Protein AF-A0A7X3YQV6-F1 (afdb_monomer)

Foldseek 3Di:
DPPLPPLDLVVLVVCVVVVNQLLDADPVRDGPLNSADPPRPCPPDPSSVVSVCSVVD

Secondary structure (DSSP, 8-state):
--SSS---HHHHHHHHHTT--TT---TTS--GGGGS-TT-TTTTSHHHHHHHGGG--

Sequence (57 aa):
MAAASSKTPEVVKALLNAGANPSAKTKEGKLPVELIPDDSPLRGTDVYWRLNEGRYR

Solvent-accessible surface area (backbone atoms only — not comparable to full-atom values): 3542 Å² total; per-residue (Å²): 135,76,68,84,79,51,78,45,61,64,59,57,41,50,43,48,72,73,65,52,65,40,57,49,57,47,98,85,68,44,37,60,52,76,70,57,56,92,87,38,80,37,64,91,37,73,58,38,53,57,25,50,49,27,79,80,112

Radius of gyration: 10.33 Å; Cα contacts (8 Å, |Δi|>4): 57; chains: 1; bounding box: 21×23×24 Å

Nearest PDB structures (foldseek):
  5h2a-assembly3_A  TM=5.844E-01  e=2.365E+00  Kluyveromyces lactis NRRL Y-1140
  5h2a-assembly3_B  TM=6.501E-01  e=5.039E+00  Kluyveromyces lactis NRRL Y-1140

Mean predicted aligned error: 5.64 Å

Structure (mmCIF, N/CA/C/O backbone):
data_AF-A0A7X3YQV6-F1
#
_entry.id   AF-A0A7X3YQV6-F1
#
loop_
_atom_site.group_PDB
_atom_site.id
_atom_site.type_symbol
_atom_site.label_atom_id
_atom_site.label_alt_id
_atom_site.label_comp_id
_atom_site.label_asym_id
_atom_site.label_entity_id
_atom_site.label_seq_id
_atom_site.pdbx_PDB_ins_code
_atom_site.Cartn_x
_atom_site.Cartn_y
_atom_site.Cartn_z
_atom_site.occupancy
_atom_site.B_iso_or_equiv
_atom_site.auth_seq_id
_atom_site.auth_comp_id
_atom_site.auth_asym_id
_atom_site.auth_atom_id
_atom_site.pdbx_PDB_model_num
ATOM 1 N N . MET A 1 1 ? 6.530 -3.709 11.205 1.00 46.59 1 MET A N 1
ATOM 2 C CA . MET A 1 1 ? 6.609 -3.561 9.733 1.00 46.59 1 MET A CA 1
ATOM 3 C C . MET A 1 1 ? 6.462 -4.941 9.102 1.00 46.59 1 MET A C 1
ATOM 5 O O . MET A 1 1 ? 7.466 -5.606 8.924 1.00 46.59 1 MET A O 1
ATOM 9 N N . ALA A 1 2 ? 5.240 -5.418 8.844 1.00 45.81 2 ALA A N 1
ATOM 10 C CA . ALA A 1 2 ? 5.037 -6.788 8.337 1.00 45.81 2 ALA A CA 1
ATOM 11 C C . ALA A 1 2 ? 4.588 -6.855 6.863 1.00 45.81 2 ALA A C 1
ATOM 13 O O . ALA A 1 2 ? 4.815 -7.864 6.211 1.00 45.81 2 ALA A O 1
ATOM 14 N N . ALA A 1 3 ? 4.025 -5.777 6.303 1.00 49.84 3 ALA A N 1
ATOM 15 C CA . ALA A 1 3 ? 3.551 -5.769 4.913 1.00 49.84 3 ALA A CA 1
ATOM 16 C C . ALA A 1 3 ? 4.590 -5.267 3.891 1.00 49.84 3 ALA A C 1
ATOM 18 O O . ALA A 1 3 ? 4.531 -5.649 2.732 1.00 49.84 3 ALA A O 1
ATOM 19 N N . ALA A 1 4 ? 5.559 -4.440 4.306 1.00 51.53 4 ALA A N 1
ATOM 20 C CA . ALA A 1 4 ? 6.514 -3.823 3.376 1.00 51.53 4 ALA A CA 1
ATOM 21 C C . ALA A 1 4 ? 7.549 -4.814 2.801 1.00 51.53 4 ALA A C 1
ATOM 23 O O . ALA A 1 4 ? 8.083 -4.581 1.721 1.00 51.53 4 ALA A O 1
ATOM 24 N N . SER A 1 5 ? 7.822 -5.919 3.506 1.00 49.44 5 SER A N 1
ATOM 25 C CA . SER A 1 5 ? 8.874 -6.876 3.122 1.00 49.44 5 SER A CA 1
ATOM 26 C C . SER A 1 5 ? 8.353 -8.121 2.399 1.00 49.44 5 SER A C 1
ATOM 28 O O . SER A 1 5 ? 9.131 -8.799 1.734 1.00 49.44 5 SER A O 1
ATOM 30 N N . SER A 1 6 ? 7.052 -8.420 2.480 1.00 52.19 6 SER A N 1
ATOM 31 C CA . SER A 1 6 ? 6.434 -9.444 1.630 1.00 52.19 6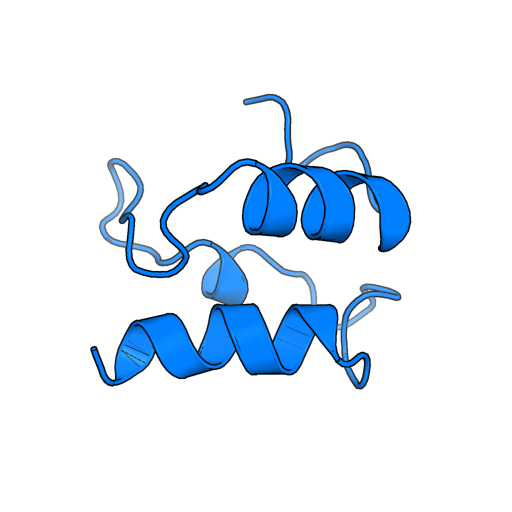 SER A CA 1
ATOM 32 C C . SER A 1 6 ? 5.975 -8.778 0.342 1.00 52.19 6 SER A C 1
ATOM 34 O O . SER A 1 6 ? 4.843 -8.320 0.2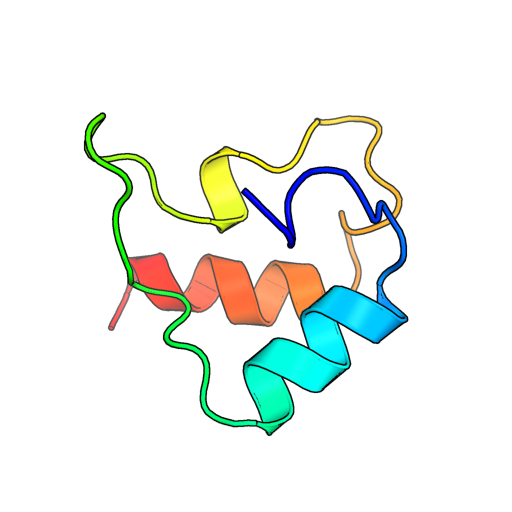37 1.00 52.19 6 SER A O 1
ATOM 36 N N . LYS A 1 7 ? 6.877 -8.708 -0.642 1.00 58.44 7 LYS A N 1
ATOM 37 C CA . LYS A 1 7 ? 6.632 -8.203 -2.008 1.00 58.44 7 LYS A CA 1
ATOM 38 C C . LYS A 1 7 ? 5.589 -9.023 -2.797 1.00 58.44 7 LYS A C 1
ATOM 40 O O . LYS A 1 7 ? 5.551 -8.933 -4.019 1.00 58.44 7 LYS A O 1
ATOM 45 N N . THR A 1 8 ? 4.784 -9.850 -2.138 1.00 69.81 8 THR A N 1
ATOM 46 C CA . THR A 1 8 ? 3.806 -10.728 -2.771 1.00 69.81 8 THR A CA 1
ATOM 47 C C . THR A 1 8 ? 2.437 -10.040 -2.796 1.00 69.81 8 THR A C 1
ATOM 49 O O . THR A 1 8 ? 1.888 -9.712 -1.735 1.00 69.81 8 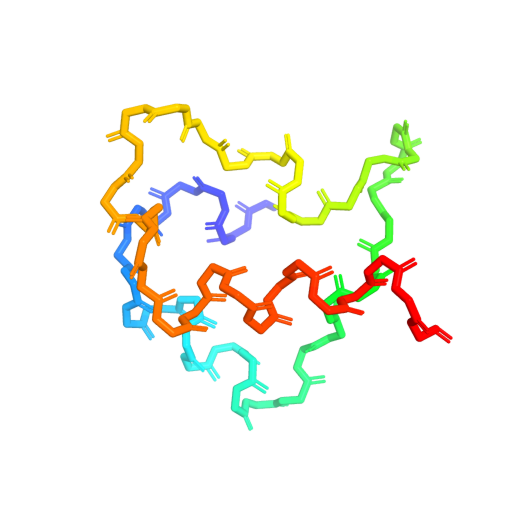THR A O 1
ATOM 52 N N . PRO A 1 9 ? 1.868 -9.794 -3.992 1.00 74.81 9 PRO A N 1
ATOM 53 C CA . PRO A 1 9 ? 0.510 -9.272 -4.161 1.00 74.81 9 PRO A CA 1
ATOM 54 C C . PRO A 1 9 ? -0.535 -9.973 -3.297 1.00 74.81 9 PRO A C 1
ATOM 56 O O . PRO A 1 9 ? -1.462 -9.337 -2.799 1.00 74.81 9 PRO A O 1
ATOM 59 N N . GLU A 1 10 ? -0.352 -11.262 -3.049 1.00 82.25 10 GLU A N 1
ATOM 60 C CA . GLU A 1 10 ? -1.257 -12.127 -2.305 1.00 82.25 10 GLU A CA 1
ATOM 61 C C . GLU A 1 10 ? -1.350 -11.734 -0.827 1.00 82.25 10 GLU A C 1
ATOM 63 O O . GLU A 1 10 ? -2.447 -11.705 -0.270 1.00 82.25 10 GLU A O 1
ATOM 68 N N . VAL A 1 11 ? -0.229 -11.372 -0.192 1.00 83.50 11 VAL A N 1
ATOM 69 C CA . VAL A 1 11 ? -0.207 -10.977 1.227 1.00 83.50 11 VAL A CA 1
ATOM 70 C C . VAL A 1 11 ? -0.901 -9.635 1.411 1.00 83.50 11 VAL A C 1
ATOM 72 O O . VAL A 1 11 ? -1.742 -9.474 2.295 1.00 83.50 11 VAL A O 1
ATOM 75 N N . VAL A 1 12 ? -0.595 -8.674 0.541 1.00 84.31 12 VAL A N 1
ATOM 76 C CA . VAL A 1 12 ? -1.219 -7.348 0.579 1.00 84.31 12 VAL A CA 1
ATOM 77 C C . VAL A 1 12 ? -2.723 -7.457 0.302 1.00 84.31 12 VAL A C 1
ATOM 79 O O . VAL A 1 12 ? -3.530 -6.843 1.001 1.00 84.31 12 VAL A O 1
ATOM 82 N N . LYS A 1 13 ? -3.122 -8.308 -0.650 1.00 86.31 13 LYS A N 1
ATOM 83 C CA . LYS A 1 13 ? -4.528 -8.609 -0.942 1.00 86.31 13 LYS A CA 1
ATOM 84 C C . LYS A 1 13 ? -5.248 -9.237 0.247 1.00 86.31 13 LYS A C 1
ATOM 86 O O . LYS A 1 13 ? -6.355 -8.809 0.570 1.00 86.31 13 LYS A O 1
ATOM 91 N N . ALA A 1 14 ? -4.630 -10.212 0.913 1.00 88.75 14 ALA A N 1
ATOM 92 C CA . ALA A 1 14 ? -5.193 -10.850 2.099 1.00 88.75 14 ALA A CA 1
ATOM 93 C C . ALA A 1 14 ? -5.407 -9.841 3.237 1.00 88.75 14 ALA A C 1
ATOM 95 O O . ALA A 1 14 ? -6.471 -9.836 3.851 1.00 88.75 14 ALA A O 1
ATOM 96 N N . LEU A 1 15 ? -4.452 -8.933 3.465 1.00 87.44 15 LEU A N 1
ATOM 97 C CA . LEU A 1 15 ? -4.578 -7.879 4.475 1.00 87.44 15 LEU A CA 1
ATOM 98 C C . LEU 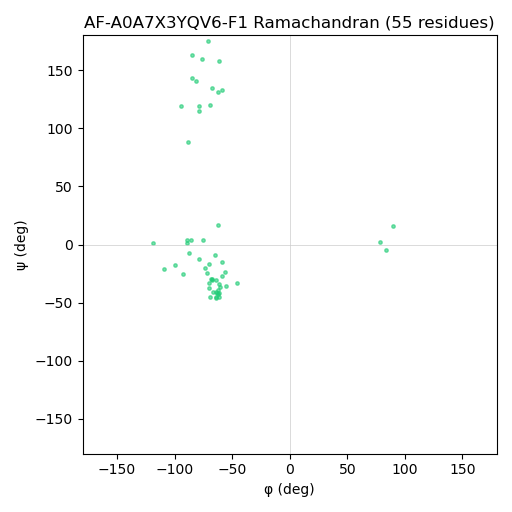A 1 15 ? -5.721 -6.909 4.157 1.00 87.44 15 LEU A C 1
ATOM 100 O O . LEU A 1 15 ? -6.530 -6.609 5.032 1.00 87.44 15 LEU A O 1
ATOM 104 N N . LEU A 1 16 ? -5.836 -6.452 2.908 1.00 87.25 16 LEU A N 1
ATOM 105 C CA . LEU A 1 16 ? -6.950 -5.595 2.489 1.00 87.25 16 LEU A CA 1
ATOM 106 C C . 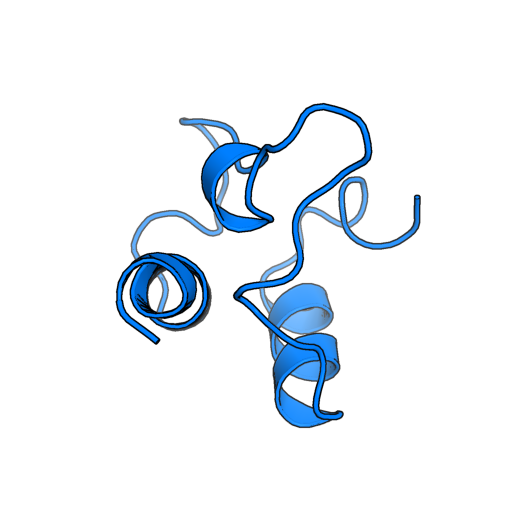LEU A 1 16 ? -8.302 -6.296 2.631 1.00 87.25 16 LEU A C 1
ATOM 108 O O . LEU A 1 16 ? -9.276 -5.679 3.052 1.00 87.25 16 LEU A O 1
ATOM 112 N N . ASN A 1 17 ? -8.368 -7.588 2.311 1.00 88.56 17 ASN A N 1
ATOM 113 C CA . ASN A 1 17 ? -9.582 -8.384 2.486 1.00 88.56 17 ASN A CA 1
ATOM 114 C C . ASN A 1 17 ? -9.924 -8.612 3.966 1.00 88.56 17 ASN A C 1
ATOM 116 O O . ASN A 1 17 ? -11.098 -8.697 4.304 1.00 88.5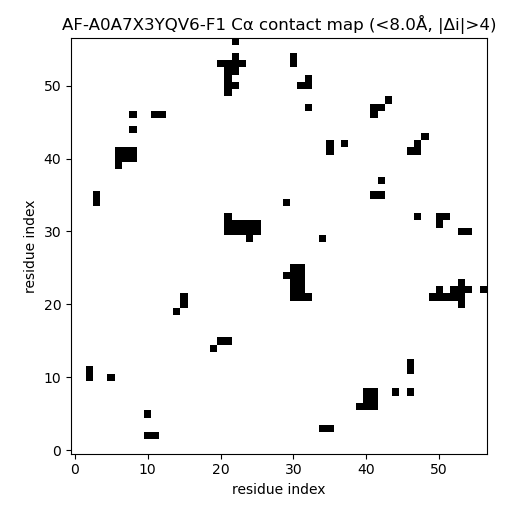6 17 ASN A O 1
ATOM 120 N N . ALA A 1 18 ? -8.924 -8.647 4.848 1.00 90.25 18 ALA A N 1
ATOM 121 C CA . ALA A 1 18 ? -9.112 -8.698 6.296 1.00 90.25 18 ALA A CA 1
ATOM 122 C C . ALA A 1 18 ? -9.551 -7.348 6.907 1.00 90.25 18 ALA A C 1
ATOM 124 O O . ALA A 1 18 ? -9.673 -7.241 8.125 1.00 90.25 18 ALA A O 1
ATOM 125 N N . GLY A 1 19 ? -9.785 -6.316 6.087 1.00 87.31 19 GLY A N 1
ATOM 126 C CA . GLY A 1 19 ? -10.231 -4.998 6.541 1.00 87.31 19 GLY A CA 1
ATOM 127 C C . GLY A 1 19 ? -9.096 -4.029 6.869 1.00 87.31 19 GLY A C 1
ATOM 128 O O . GLY A 1 19 ? -9.335 -3.015 7.526 1.00 87.31 19 GLY A O 1
ATOM 129 N N . ALA A 1 20 ? -7.862 -4.301 6.428 1.00 88.06 20 ALA A N 1
ATOM 130 C CA . ALA A 1 20 ? -6.782 -3.328 6.555 1.00 88.06 20 ALA A CA 1
ATOM 131 C C . ALA A 1 20 ? -7.144 -2.023 5.830 1.00 88.06 20 ALA A C 1
ATOM 133 O O . ALA A 1 20 ? -7.586 -2.036 4.681 1.00 88.06 2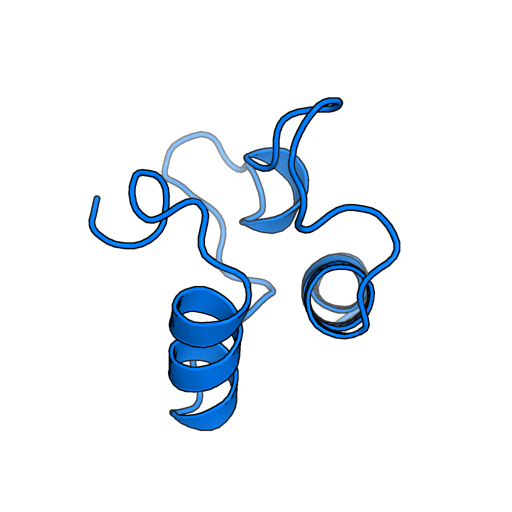0 ALA A O 1
ATOM 134 N N . ASN A 1 21 ? -6.929 -0.891 6.502 1.00 87.81 21 ASN A N 1
ATOM 135 C CA . ASN A 1 21 ? -7.271 0.420 5.966 1.00 87.81 21 ASN A CA 1
ATOM 136 C C . ASN A 1 21 ? -6.205 0.900 4.952 1.00 87.81 21 ASN A C 1
ATOM 138 O O . ASN A 1 21 ? -5.072 1.175 5.364 1.00 87.81 21 ASN A O 1
ATOM 142 N N . PRO A 1 22 ? -6.542 1.059 3.654 1.00 87.50 22 PRO A N 1
ATOM 143 C CA . PRO A 1 22 ? -5.610 1.557 2.639 1.00 87.50 22 PRO A CA 1
ATOM 144 C C . PRO A 1 22 ? -5.266 3.048 2.807 1.00 87.50 22 PRO A C 1
ATOM 146 O O . PRO A 1 22 ? -4.262 3.499 2.266 1.00 87.50 22 PRO A 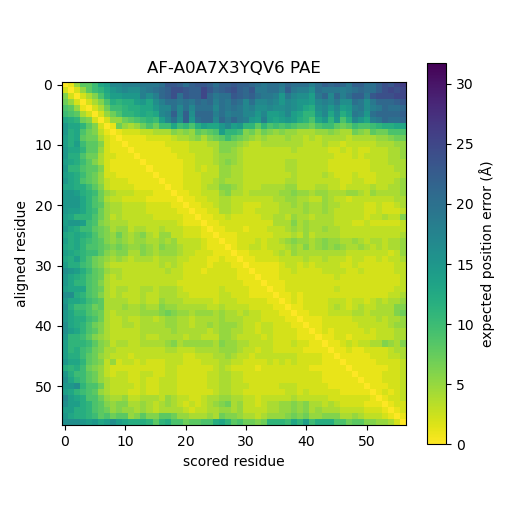O 1
ATOM 149 N N . SER A 1 23 ? -6.054 3.809 3.572 1.00 89.31 23 SER A N 1
ATOM 150 C CA . SER A 1 23 ? -5.828 5.232 3.871 1.00 89.31 23 SER A CA 1
ATOM 151 C C . SER A 1 23 ? -4.959 5.458 5.117 1.00 89.31 23 SER A C 1
ATOM 153 O O . SER A 1 23 ? -4.733 6.598 5.526 1.00 89.31 23 SER A O 1
ATOM 155 N N . ALA A 1 24 ? -4.482 4.389 5.766 1.00 89.94 24 ALA A N 1
ATOM 156 C CA . ALA A 1 24 ? -3.686 4.499 6.983 1.00 89.94 24 ALA A CA 1
ATOM 157 C C . ALA A 1 24 ? -2.302 5.095 6.691 1.00 89.94 24 ALA A C 1
ATOM 159 O O . ALA A 1 24 ? -1.504 4.519 5.953 1.00 89.94 24 ALA A O 1
ATOM 160 N N . LYS A 1 25 ? -1.994 6.235 7.311 1.00 89.06 25 LYS A N 1
ATOM 161 C CA . LYS A 1 25 ? -0.696 6.899 7.158 1.00 89.06 25 LYS A CA 1
ATOM 162 C C . LYS A 1 25 ? 0.338 6.317 8.118 1.00 89.06 25 LYS A C 1
ATOM 164 O O . LYS A 1 25 ? 0.032 5.991 9.265 1.00 89.06 25 LYS A O 1
ATOM 169 N N . THR A 1 26 ? 1.581 6.213 7.663 1.00 86.88 26 THR A N 1
ATOM 170 C CA . THR A 1 26 ? 2.718 5.912 8.535 1.00 86.88 26 THR A CA 1
ATOM 171 C C . THR A 1 26 ? 3.039 7.098 9.443 1.00 86.88 26 THR A C 1
ATOM 173 O O . THR A 1 26 ? 2.494 8.192 9.292 1.00 86.88 26 THR A O 1
ATOM 176 N N . LYS A 1 27 ? 3.994 6.910 10.362 1.00 89.19 27 LYS A N 1
ATOM 177 C CA . LYS A 1 27 ? 4.538 8.002 11.188 1.00 89.19 27 LYS A CA 1
ATOM 178 C C . LYS A 1 27 ? 5.115 9.161 10.365 1.00 89.19 27 LYS A C 1
ATOM 180 O O . LYS A 1 27 ? 5.182 10.274 10.864 1.00 89.19 27 LYS A O 1
ATOM 185 N N . GLU A 1 28 ? 5.507 8.902 9.120 1.00 87.75 28 GLU A N 1
ATOM 186 C CA . GLU A 1 28 ? 6.033 9.906 8.188 1.00 87.75 28 GLU A CA 1
ATOM 187 C C . GLU A 1 28 ? 4.927 10.579 7.357 1.00 87.75 28 GLU A C 1
ATOM 189 O O . GLU A 1 28 ? 5.221 11.343 6.444 1.00 87.75 28 GLU A O 1
ATOM 194 N N . GLY A 1 29 ? 3.652 10.265 7.610 1.00 90.19 29 GLY A N 1
ATOM 195 C CA . GLY A 1 29 ? 2.520 10.803 6.854 1.00 90.19 29 GLY A CA 1
ATOM 196 C C . GLY A 1 29 ? 2.289 10.150 5.488 1.00 90.19 29 GLY A C 1
ATOM 197 O O . GLY A 1 29 ? 1.362 10.555 4.791 1.00 90.19 29 GLY A O 1
ATOM 198 N N . LYS A 1 30 ? 3.082 9.135 5.123 1.00 89.44 30 LYS A N 1
ATOM 199 C CA . LYS A 1 30 ? 2.974 8.416 3.844 1.00 89.44 30 LYS A CA 1
ATOM 200 C C . LYS A 1 30 ? 1.875 7.365 3.885 1.00 89.44 30 LYS A C 1
ATOM 202 O O . LYS A 1 30 ? 1.736 6.650 4.879 1.00 89.44 30 LYS A O 1
ATOM 207 N N . LEU A 1 31 ? 1.137 7.226 2.797 1.00 89.56 31 LEU A N 1
ATOM 208 C CA . LEU A 1 31 ? 0.169 6.156 2.591 1.00 89.56 31 LEU A CA 1
ATOM 209 C C . LEU A 1 31 ? 0.860 4.831 2.246 1.00 89.56 31 LEU A C 1
ATOM 211 O O . LEU A 1 31 ? 1.987 4.834 1.749 1.00 89.56 31 LEU A O 1
ATOM 215 N N . PRO A 1 32 ? 0.186 3.680 2.420 1.00 87.88 32 PRO A N 1
ATOM 216 C CA . PRO A 1 32 ? 0.767 2.381 2.101 1.00 87.88 32 PRO A CA 1
ATOM 217 C C . PRO A 1 32 ? 1.128 2.266 0.613 1.00 87.88 32 PRO A C 1
ATOM 219 O O . PRO A 1 32 ? 2.147 1.669 0.284 1.00 87.88 32 PRO A O 1
ATOM 222 N N . VAL A 1 33 ? 0.341 2.892 -0.276 1.00 88.75 33 VAL A N 1
ATOM 223 C CA . VAL A 1 33 ? 0.616 2.951 -1.725 1.00 88.75 33 VAL A CA 1
ATOM 224 C C . VAL A 1 33 ? 1.897 3.723 -2.059 1.00 88.75 33 VAL A C 1
ATOM 226 O O . VAL A 1 33 ? 2.579 3.390 -3.020 1.00 88.75 33 VAL A O 1
ATOM 229 N N . GLU A 1 34 ? 2.261 4.72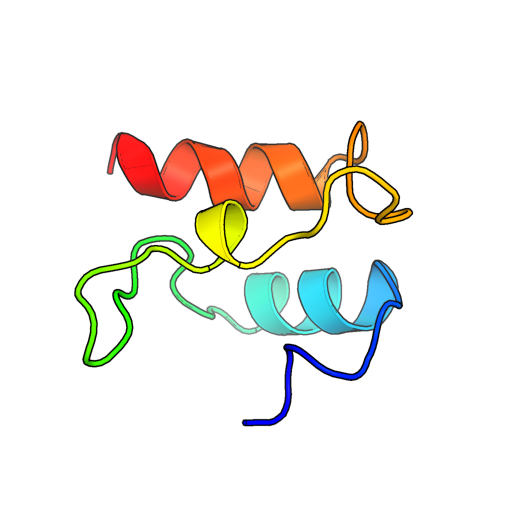2 -1.251 1.00 89.31 34 GLU A N 1
ATOM 230 C CA . GLU A 1 34 ? 3.462 5.549 -1.452 1.00 89.31 34 GLU A CA 1
ATOM 231 C C . GLU A 1 34 ? 4.739 4.843 -0.982 1.00 89.31 34 GLU A C 1
ATOM 233 O O . GLU A 1 34 ? 5.844 5.282 -1.290 1.00 89.31 34 GLU A O 1
ATOM 238 N N . LEU A 1 35 ? 4.597 3.740 -0.243 1.00 87.69 35 LEU A N 1
ATOM 239 C CA . LEU A 1 35 ? 5.708 2.876 0.151 1.00 87.69 35 LEU A CA 1
ATOM 240 C C . LEU A 1 35 ? 6.017 1.805 -0.900 1.00 87.69 35 LEU A C 1
ATOM 242 O O . LEU A 1 35 ? 6.990 1.073 -0.731 1.00 87.69 35 LEU A O 1
ATOM 246 N N . ILE A 1 36 ? 5.186 1.667 -1.941 1.00 86.12 36 ILE A N 1
ATOM 247 C CA . ILE A 1 36 ? 5.363 0.661 -2.991 1.00 86.12 36 ILE A CA 1
ATOM 248 C C . ILE A 1 36 ? 6.449 1.140 -3.965 1.00 86.12 36 ILE A C 1
ATOM 250 O O . ILE A 1 36 ? 6.255 2.167 -4.619 1.00 86.12 36 ILE A O 1
ATOM 254 N N . PRO A 1 37 ? 7.560 0.394 -4.113 1.00 86.06 37 PRO A N 1
ATOM 255 C CA . PRO A 1 37 ? 8.608 0.721 -5.076 1.00 86.06 37 PRO A CA 1
ATOM 256 C C . PRO A 1 37 ? 8.125 0.720 -6.533 1.00 86.06 37 PRO A C 1
ATOM 258 O O . PRO A 1 37 ? 7.156 0.042 -6.884 1.00 86.06 37 PRO A O 1
ATOM 261 N N . ASP A 1 38 ? 8.839 1.428 -7.405 1.00 85.25 38 ASP A N 1
ATOM 262 C CA . ASP A 1 38 ? 8.522 1.508 -8.839 1.00 85.25 38 ASP A CA 1
ATOM 263 C C . ASP A 1 38 ? 8.712 0.184 -9.591 1.00 85.25 38 ASP A C 1
ATOM 265 O O . ASP A 1 38 ? 7.970 -0.107 -10.526 1.00 85.25 38 ASP A O 1
ATOM 269 N N . ASP A 1 39 ? 9.636 -0.657 -9.134 1.00 85.12 39 ASP A N 1
ATOM 270 C CA . ASP A 1 39 ? 9.894 -2.009 -9.641 1.00 85.12 39 ASP A CA 1
ATOM 271 C C . ASP A 1 39 ? 8.996 -3.077 -8.993 1.00 85.12 39 ASP A C 1
ATOM 273 O O . ASP A 1 39 ? 9.158 -4.274 -9.234 1.00 85.12 39 ASP A O 1
ATOM 277 N N . SER A 1 40 ? 8.059 -2.672 -8.130 1.00 85.06 40 SER A N 1
ATOM 278 C CA . SER A 1 40 ? 7.230 -3.615 -7.391 1.00 85.06 40 SER A CA 1
ATOM 279 C C . SER A 1 40 ? 6.285 -4.382 -8.320 1.00 85.06 40 SER A C 1
ATOM 281 O O . SER A 1 40 ? 5.551 -3.754 -9.088 1.00 85.06 40 SER A O 1
ATOM 283 N N . PRO A 1 41 ? 6.162 -5.715 -8.160 1.00 83.12 41 PRO A N 1
ATOM 284 C CA . PRO A 1 41 ? 5.167 -6.509 -8.883 1.00 83.12 41 PRO A CA 1
ATOM 285 C C . PRO A 1 41 ? 3.724 -6.139 -8.505 1.00 83.12 41 PRO A C 1
ATOM 287 O O . PRO A 1 41 ? 2.781 -6.608 -9.131 1.00 83.12 41 PRO A O 1
ATOM 290 N N . LEU A 1 42 ? 3.531 -5.305 -7.475 1.00 83.94 42 LEU A N 1
ATOM 291 C CA . LEU A 1 42 ? 2.229 -4.753 -7.124 1.00 83.94 42 LEU A CA 1
ATOM 292 C C . LEU A 1 42 ? 1.751 -3.730 -8.157 1.00 83.94 42 LEU A C 1
ATOM 294 O O . LEU A 1 42 ? 0.545 -3.619 -8.372 1.00 83.94 42 LEU A O 1
ATOM 298 N N . ARG A 1 43 ? 2.651 -2.970 -8.793 1.00 85.31 43 ARG A N 1
ATOM 299 C CA . ARG A 1 43 ? 2.251 -1.921 -9.737 1.00 85.31 43 ARG A CA 1
ATOM 300 C C . ARG A 1 43 ? 1.501 -2.526 -10.921 1.00 85.31 43 ARG A C 1
ATOM 302 O O . ARG A 1 43 ? 1.926 -3.510 -11.509 1.00 85.31 43 ARG A O 1
ATOM 309 N N . GLY A 1 44 ? 0.352 -1.936 -11.244 1.00 85.56 44 GLY A N 1
ATOM 310 C CA . GLY A 1 44 ? -0.539 -2.430 -12.298 1.00 85.56 44 GLY A CA 1
ATOM 311 C C . GLY A 1 44 ? -1.499 -3.549 -11.875 1.00 85.56 44 GLY A C 1
ATOM 312 O O . GLY A 1 44 ? -2.372 -3.903 -12.661 1.00 85.56 44 GLY A O 1
ATOM 313 N N . THR A 1 45 ? -1.408 -4.069 -10.646 1.00 89.50 45 THR A N 1
ATOM 314 C CA . THR A 1 45 ? -2.370 -5.056 -10.117 1.00 89.50 45 THR A CA 1
ATOM 315 C C . THR A 1 45 ? -3.614 -4.394 -9.521 1.00 89.50 45 THR A C 1
ATOM 317 O O . THR A 1 45 ? -3.591 -3.216 -9.154 1.00 89.50 45 THR A O 1
ATOM 320 N N . ASP A 1 46 ? -4.693 -5.167 -9.338 1.00 89.62 46 ASP A N 1
ATOM 321 C CA . ASP A 1 46 ? -5.897 -4.716 -8.620 1.00 89.62 46 ASP A CA 1
ATOM 322 C C . ASP A 1 46 ? -5.572 -4.221 -7.203 1.00 89.62 46 ASP A C 1
ATOM 324 O O . ASP A 1 46 ? -6.137 -3.238 -6.726 1.00 89.62 46 ASP A O 1
ATOM 328 N N . VAL A 1 47 ? -4.605 -4.868 -6.552 1.00 89.19 47 VAL A N 1
ATOM 329 C CA . VAL A 1 47 ? -4.152 -4.544 -5.198 1.00 89.19 47 VAL A CA 1
ATOM 330 C C . VAL A 1 47 ? -3.564 -3.134 -5.130 1.00 89.19 47 VAL A C 1
ATOM 332 O O . VAL A 1 47 ? -3.878 -2.384 -4.206 1.00 89.19 47 VAL A O 1
ATOM 335 N N . TYR A 1 48 ? -2.753 -2.745 -6.117 1.00 89.69 48 TYR A N 1
ATOM 336 C CA . TYR A 1 48 ? -2.187 -1.396 -6.185 1.00 89.69 48 TYR A CA 1
ATOM 337 C C . TYR A 1 48 ? -3.268 -0.332 -6.352 1.00 89.69 48 TYR A C 1
ATOM 339 O O . TYR A 1 48 ? -3.257 0.667 -5.634 1.00 89.69 48 TYR A O 1
ATOM 347 N N . TRP A 1 49 ? -4.236 -0.561 -7.240 1.00 89.94 49 TRP A N 1
ATOM 348 C CA . TRP A 1 49 ? -5.334 0.382 -7.447 1.00 89.94 49 TRP A CA 1
ATOM 349 C C . TRP A 1 49 ? -6.199 0.538 -6.193 1.00 89.94 49 TRP A C 1
ATOM 351 O O . TRP A 1 49 ? -6.481 1.666 -5.796 1.00 89.94 49 TRP A O 1
ATOM 361 N N . ARG A 1 50 ? -6.511 -0.561 -5.495 1.00 88.75 50 ARG A N 1
ATOM 362 C CA . ARG A 1 50 ? -7.236 -0.535 -4.211 1.00 88.75 50 ARG A CA 1
ATOM 363 C C . ARG A 1 50 ? -6.494 0.240 -3.121 1.00 88.75 50 ARG A C 1
ATOM 365 O O . ARG A 1 50 ? -7.121 0.923 -2.317 1.00 88.75 50 ARG A O 1
ATOM 372 N N . LEU A 1 51 ? -5.164 0.151 -3.077 1.00 89.44 51 LEU A N 1
ATOM 373 C CA . LEU A 1 51 ? -4.358 0.971 -2.170 1.00 89.44 51 LEU A CA 1
ATOM 374 C C . LEU A 1 51 ? -4.344 2.444 -2.593 1.00 89.44 51 LEU A C 1
ATOM 376 O O . LEU A 1 51 ? -4.393 3.325 -1.736 1.00 89.44 51 LEU A O 1
ATOM 380 N N . ASN A 1 52 ? -4.317 2.721 -3.898 1.00 90.25 52 ASN A N 1
ATOM 381 C CA . ASN A 1 52 ? -4.349 4.080 -4.434 1.00 90.25 52 ASN A CA 1
ATOM 382 C C . ASN A 1 52 ? -5.693 4.786 -4.175 1.00 90.25 52 ASN A C 1
ATOM 384 O O . ASN A 1 52 ? -5.704 5.993 -3.951 1.00 90.25 52 ASN A O 1
ATOM 388 N N . GLU A 1 53 ? -6.811 4.056 -4.119 1.00 88.44 53 GLU A N 1
ATOM 389 C CA . GLU A 1 53 ? -8.113 4.600 -3.693 1.00 88.44 53 GLU A CA 1
ATOM 390 C C . GLU A 1 53 ? -8.086 5.180 -2.276 1.00 88.44 53 GLU A C 1
ATOM 392 O O . GLU A 1 53 ? -8.837 6.108 -1.979 1.00 88.44 53 GLU A O 1
ATOM 397 N N . GLY A 1 54 ? -7.188 4.692 -1.412 1.00 85.19 54 GLY A N 1
ATOM 398 C CA . GLY A 1 54 ? -7.002 5.229 -0.065 1.00 85.19 54 GLY A CA 1
ATOM 399 C C . GLY A 1 54 ? -6.616 6.715 -0.038 1.00 85.19 54 GLY A C 1
ATOM 400 O O . GLY A 1 54 ? -6.745 7.361 0.997 1.00 85.19 54 GLY A O 1
ATOM 401 N N . ARG A 1 55 ? -6.188 7.281 -1.174 1.00 84.19 55 ARG A N 1
ATOM 402 C CA . ARG A 1 55 ? -5.913 8.717 -1.345 1.00 84.19 55 ARG A CA 1
ATOM 403 C C . ARG A 1 55 ? -7.178 9.578 -1.428 1.00 84.19 55 ARG A C 1
ATOM 405 O O . ARG A 1 55 ? -7.077 10.784 -1.234 1.00 84.19 55 ARG A O 1
ATOM 412 N N . TYR A 1 56 ? -8.324 8.978 -1.752 1.00 82.50 56 TYR A N 1
ATOM 413 C CA . TYR A 1 56 ? -9.578 9.675 -2.067 1.00 82.50 56 TYR A CA 1
ATOM 414 C C . TYR A 1 56 ? -10.733 9.340 -1.112 1.00 82.50 56 TYR A C 1
ATOM 416 O O . TYR A 1 56 ? -11.844 9.826 -1.314 1.00 82.50 56 TYR A O 1
ATOM 424 N N . ARG A 1 57 ? -10.489 8.492 -0.110 1.00 69.69 57 ARG A N 1
ATOM 425 C CA . ARG A 1 57 ? -11.421 8.198 0.987 1.00 69.69 57 ARG A CA 1
ATOM 426 C C . ARG A 1 57 ? -11.088 9.055 2.196 1.00 69.69 57 ARG A C 1
ATOM 428 O O . ARG A 1 57 ? -12.050 9.487 2.861 1.00 69.69 57 ARG A O 1
#

pLDDT: mean 82.01, std 12.55, range [45.81, 90.25]